Protein AF-A0A147J2F1-F1 (afdb_monomer)

Secondary structure (DSSP, 8-state):
------------PPPHHHHHHHHHHHHHHGGGHHHHHHHHHHHHHHTT-HHHHHHHHHHHHHHHHHT-SS------

pLDDT: mean 84.22, std 19.04, range [35.41, 98.38]

Sequence (76 aa):
MFNQRGGTFVAPFVSDGDVATASAMIERFGGSAGDEAAIRAGRSRDIGNHIHFCRWRQIERLIDLLQLEEVFGTVH

Radius of gyration: 15.08 Å; Cα contacts (8 Å, |Δi|>4): 52; chains: 1; bounding box: 49×21×39 Å

Mean predicted aligned error: 8.28 Å

Organism: NCBI:txid33051

Structure (mmCIF, N/CA/C/O backbone):
data_AF-A0A147J2F1-F1
#
_entry.id   AF-A0A147J2F1-F1
#
loop_
_atom_site.group_PDB
_atom_site.id
_atom_site.type_symbol
_atom_site.label_atom_id
_atom_site.label_alt_id
_atom_site.label_comp_id
_atom_site.label_asym_id
_atom_site.label_entity_id
_atom_site.label_seq_id
_atom_site.pdbx_PDB_ins_code
_atom_site.Cartn_x
_atom_site.Cartn_y
_atom_site.Cartn_z
_atom_site.occupancy
_atom_site.B_iso_or_equiv
_atom_site.auth_seq_id
_atom_site.auth_comp_id
_atom_site.auth_asym_id
_atom_site.auth_atom_id
_atom_site.pdbx_PDB_model_num
ATOM 1 N N . MET A 1 1 ? 36.864 -14.304 -2.973 1.00 35.41 1 MET A N 1
ATOM 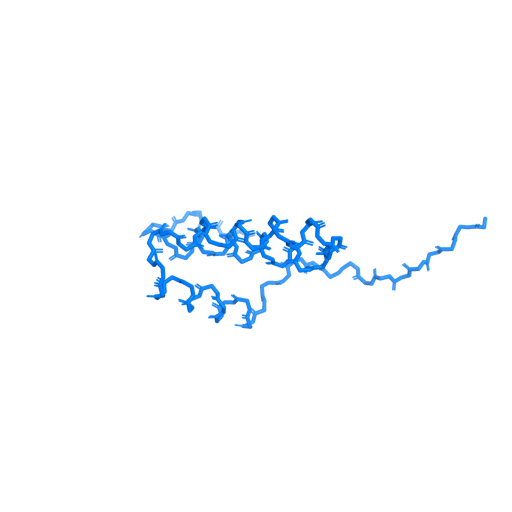2 C CA . MET A 1 1 ? 36.760 -12.855 -3.243 1.00 35.41 1 MET A CA 1
ATOM 3 C C . MET A 1 1 ? 35.324 -12.577 -3.685 1.00 35.41 1 MET A C 1
ATOM 5 O O . MET A 1 1 ? 35.038 -12.621 -4.870 1.00 35.41 1 MET A O 1
ATOM 9 N N . PHE A 1 2 ? 34.394 -12.422 -2.735 1.00 38.00 2 PHE A N 1
ATOM 10 C CA . PHE A 1 2 ? 32.982 -12.135 -3.019 1.00 38.00 2 PHE A CA 1
ATOM 11 C C . PHE A 1 2 ? 32.65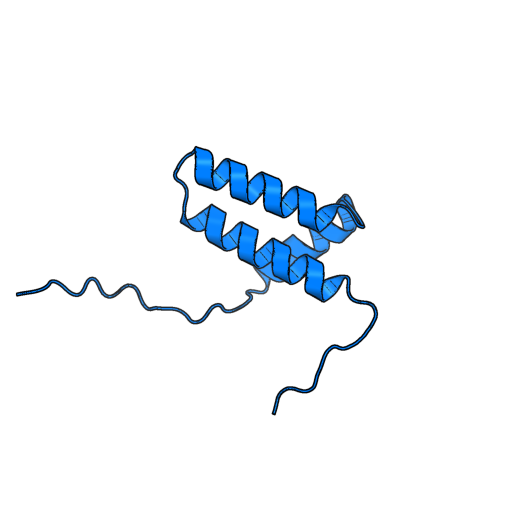0 -10.756 -2.457 1.00 38.00 2 PHE A C 1
ATOM 13 O O . PHE A 1 2 ? 32.761 -10.515 -1.259 1.00 38.00 2 PHE A O 1
ATOM 20 N N . ASN A 1 3 ? 32.344 -9.840 -3.371 1.00 39.69 3 ASN A N 1
ATOM 21 C CA . ASN A 1 3 ? 32.128 -8.425 -3.119 1.00 39.69 3 ASN A CA 1
ATOM 22 C C . ASN A 1 3 ? 30.799 -8.221 -2.376 1.00 39.69 3 ASN A C 1
ATOM 24 O O . ASN A 1 3 ? 29.727 -8.282 -2.979 1.00 39.69 3 ASN A O 1
ATOM 28 N N . GLN A 1 4 ? 30.878 -7.992 -1.066 1.00 50.03 4 GLN A N 1
ATOM 29 C CA . GLN A 1 4 ? 29.764 -7.517 -0.256 1.00 50.03 4 GLN A CA 1
ATOM 30 C C . GLN A 1 4 ? 29.463 -6.062 -0.637 1.00 50.03 4 GLN A C 1
ATOM 32 O O . GLN A 1 4 ? 30.035 -5.121 -0.092 1.00 50.03 4 GLN A O 1
ATOM 37 N N . ARG A 1 5 ? 28.539 -5.864 -1.582 1.00 48.38 5 ARG A N 1
ATOM 38 C CA . ARG A 1 5 ? 27.819 -4.592 -1.701 1.00 48.38 5 ARG A CA 1
ATOM 39 C C . ARG A 1 5 ? 26.887 -4.491 -0.497 1.00 48.38 5 ARG A C 1
ATOM 41 O O . ARG A 1 5 ? 25.802 -5.063 -0.511 1.00 48.38 5 ARG A O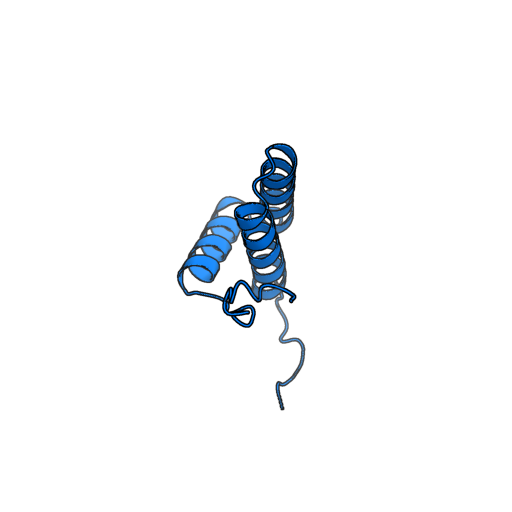 1
ATOM 48 N N . GLY A 1 6 ? 27.347 -3.811 0.550 1.00 45.09 6 GLY A N 1
ATOM 49 C CA . GLY A 1 6 ? 26.550 -3.454 1.718 1.00 45.09 6 GLY A CA 1
ATOM 50 C C . GLY A 1 6 ? 25.416 -2.507 1.336 1.00 45.09 6 GLY A C 1
ATOM 51 O O . GLY A 1 6 ? 25.535 -1.298 1.485 1.00 45.09 6 GLY A O 1
ATOM 52 N N . GLY A 1 7 ? 24.317 -3.053 0.822 1.00 48.44 7 GLY A N 1
ATOM 53 C CA . GLY A 1 7 ? 23.011 -2.450 1.030 1.00 48.44 7 GLY A CA 1
ATOM 54 C C . GLY A 1 7 ? 22.606 -2.823 2.444 1.00 48.44 7 GLY A C 1
ATOM 55 O O . GLY A 1 7 ? 22.440 -4.007 2.730 1.00 48.44 7 GLY A O 1
ATOM 56 N N . THR A 1 8 ? 22.525 -1.848 3.345 1.00 45.75 8 THR A N 1
ATOM 57 C CA . THR A 1 8 ? 21.924 -2.021 4.666 1.00 45.75 8 THR A CA 1
ATOM 58 C C . THR A 1 8 ? 20.591 -2.728 4.458 1.00 45.75 8 THR A C 1
ATOM 60 O O . THR A 1 8 ? 19.688 -2.169 3.837 1.00 45.75 8 THR A O 1
ATOM 63 N N . PHE A 1 9 ? 20.476 -3.980 4.906 1.00 51.59 9 PHE A N 1
ATOM 64 C CA . PHE A 1 9 ? 19.175 -4.616 5.030 1.00 51.59 9 PHE A CA 1
ATOM 65 C C . PHE A 1 9 ? 18.446 -3.811 6.095 1.00 51.59 9 PHE A C 1
ATOM 67 O O . PHE A 1 9 ? 18.660 -4.005 7.291 1.00 51.59 9 PHE A O 1
ATOM 74 N N . VAL A 1 10 ? 17.680 -2.814 5.663 1.00 55.09 10 VAL A N 1
ATOM 75 C CA . VAL A 1 10 ? 16.802 -2.126 6.581 1.00 55.09 10 VAL A CA 1
ATOM 76 C C . VAL A 1 10 ? 15.656 -3.088 6.840 1.00 55.09 10 VAL A C 1
ATOM 78 O O . VAL A 1 10 ? 15.016 -3.569 5.902 1.00 55.09 10 VAL A O 1
ATOM 81 N N . ALA A 1 11 ? 15.457 -3.444 8.110 1.00 52.88 11 ALA A N 1
ATOM 82 C CA . ALA A 1 11 ? 14.244 -4.132 8.528 1.00 52.88 11 ALA A CA 1
ATOM 83 C C . ALA A 1 11 ? 13.042 -3.394 7.910 1.00 52.88 11 ALA A C 1
ATOM 85 O O . ALA A 1 11 ? 13.126 -2.170 7.796 1.00 52.88 11 ALA A O 1
ATOM 86 N N . PRO A 1 12 ? 11.970 -4.083 7.477 1.00 61.03 12 PRO A N 1
ATOM 87 C CA . PRO A 1 12 ? 10.839 -3.448 6.811 1.00 61.03 12 PRO A CA 1
ATOM 88 C C . PRO A 1 12 ? 10.122 -2.529 7.802 1.00 61.03 12 PRO A C 1
ATOM 90 O O . PRO A 1 12 ? 9.160 -2.914 8.459 1.00 61.03 12 PRO A O 1
ATOM 93 N N . PHE A 1 13 ? 10.642 -1.319 7.959 1.00 69.19 13 PHE A N 1
ATOM 94 C CA . PHE A 1 13 ? 10.034 -0.285 8.756 1.00 69.19 13 PHE A CA 1
ATOM 95 C C . PHE A 1 13 ? 8.907 0.317 7.936 1.00 69.19 13 PHE A C 1
ATOM 97 O O . PHE A 1 13 ? 9.056 0.641 6.757 1.00 69.19 13 PHE A O 1
ATOM 104 N N . VAL A 1 14 ? 7.748 0.431 8.565 1.00 80.00 14 VAL A N 1
ATOM 105 C CA . VAL A 1 14 ? 6.681 1.282 8.061 1.00 80.00 14 VAL A CA 1
ATOM 106 C C . VAL A 1 14 ? 7.120 2.716 8.330 1.00 80.00 14 VAL A C 1
ATOM 108 O O . VAL A 1 14 ? 7.388 3.070 9.476 1.00 80.00 14 VAL A O 1
ATOM 111 N N . SER A 1 15 ? 7.261 3.518 7.275 1.00 87.38 15 SER A N 1
ATOM 112 C CA . SER A 1 15 ? 7.527 4.950 7.421 1.00 87.38 15 SER A CA 1
ATOM 113 C C . SER A 1 15 ? 6.219 5.733 7.534 1.00 87.38 15 SER A C 1
ATOM 115 O O . SER A 1 15 ? 5.189 5.296 7.015 1.00 87.38 15 SER A O 1
ATOM 117 N N . ASP A 1 16 ? 6.264 6.934 8.116 1.00 87.94 16 ASP A N 1
ATOM 118 C CA . ASP A 1 16 ? 5.110 7.848 8.160 1.00 87.94 16 ASP A CA 1
ATOM 119 C C . ASP A 1 16 ? 4.527 8.105 6.760 1.00 87.94 16 ASP A C 1
ATOM 121 O O . ASP A 1 16 ? 3.315 8.212 6.583 1.00 87.94 16 ASP A O 1
ATOM 125 N N . GLY A 1 17 ? 5.387 8.142 5.736 1.00 92.44 17 GLY A N 1
ATOM 126 C CA . GLY A 1 17 ? 4.966 8.306 4.347 1.00 92.44 17 GLY A CA 1
ATOM 127 C C . GLY A 1 17 ? 4.187 7.108 3.799 1.00 92.44 17 GLY A C 1
ATOM 128 O O . GLY A 1 17 ? 3.290 7.289 2.975 1.00 92.44 17 GLY A O 1
ATOM 129 N N . ASP A 1 18 ? 4.494 5.891 4.249 1.00 92.94 18 ASP A N 1
ATOM 130 C CA . ASP A 1 18 ? 3.762 4.693 3.829 1.00 92.94 18 ASP A CA 1
ATOM 131 C C . ASP A 1 18 ? 2.390 4.628 4.507 1.00 92.94 18 ASP A C 1
ATOM 133 O O . ASP A 1 18 ? 1.407 4.324 3.832 1.00 92.94 18 ASP A O 1
ATOM 137 N N . VAL A 1 19 ? 2.299 5.019 5.787 1.00 94.19 19 VAL A N 1
ATOM 138 C CA . VAL A 1 19 ? 1.015 5.175 6.500 1.00 94.19 19 VAL A CA 1
ATOM 139 C C . VAL A 1 19 ? 0.153 6.234 5.828 1.00 94.19 19 VAL A C 1
ATOM 141 O O . VAL A 1 19 ? -0.993 5.960 5.490 1.00 94.19 19 VAL A O 1
ATOM 144 N N . ALA A 1 20 ? 0.709 7.418 5.560 1.00 96.75 20 ALA A N 1
ATOM 145 C CA . ALA A 1 20 ? -0.021 8.488 4.886 1.00 96.75 20 ALA A CA 1
ATOM 146 C C . ALA A 1 20 ? -0.533 8.049 3.504 1.00 96.75 20 ALA A C 1
ATOM 148 O O . ALA A 1 20 ? -1.666 8.352 3.133 1.00 96.75 20 ALA A O 1
ATOM 149 N N . THR A 1 21 ? 0.277 7.289 2.759 1.00 97.31 21 THR A N 1
ATOM 150 C CA . THR A 1 21 ? -0.128 6.754 1.452 1.00 97.31 21 THR A CA 1
ATOM 151 C C . THR A 1 21 ? -1.255 5.730 1.588 1.00 97.31 21 THR A C 1
ATOM 153 O O . THR A 1 21 ? -2.232 5.812 0.845 1.00 97.31 21 THR A O 1
ATOM 156 N N . ALA A 1 22 ? -1.153 4.792 2.534 1.00 96.88 22 ALA A N 1
ATOM 157 C CA . ALA A 1 22 ? -2.193 3.799 2.794 1.00 96.88 22 ALA A CA 1
ATOM 158 C C . ALA A 1 22 ? -3.517 4.460 3.210 1.00 96.88 22 ALA A C 1
ATOM 160 O O . ALA A 1 22 ? -4.552 4.175 2.610 1.00 96.88 22 ALA A O 1
ATOM 161 N N . SER A 1 23 ? -3.480 5.410 4.149 1.00 97.00 23 SER A N 1
ATOM 162 C CA . SER A 1 23 ? -4.663 6.158 4.590 1.00 97.00 23 SER A CA 1
ATOM 163 C C . SER A 1 23 ? -5.327 6.918 3.442 1.00 97.00 23 SER A C 1
ATOM 165 O O . SER A 1 23 ? -6.538 6.819 3.265 1.00 97.00 23 SER A O 1
ATOM 167 N N . ALA A 1 24 ? -4.544 7.604 2.601 1.00 98.00 24 ALA A N 1
ATOM 168 C CA . ALA A 1 24 ? -5.076 8.311 1.435 1.00 98.00 24 ALA A CA 1
ATOM 169 C C . ALA A 1 24 ? -5.716 7.357 0.409 1.00 98.00 24 ALA A C 1
ATOM 171 O O . ALA A 1 24 ? -6.664 7.717 -0.290 1.00 98.00 24 ALA A O 1
ATOM 172 N N . MET A 1 25 ? -5.209 6.126 0.296 1.00 98.19 25 MET A N 1
ATOM 173 C CA . MET A 1 25 ? -5.824 5.109 -0.554 1.00 98.19 25 MET A CA 1
ATOM 174 C C . MET A 1 25 ? -7.126 4.575 0.028 1.00 98.19 25 MET A C 1
ATOM 176 O O . MET A 1 25 ? -8.084 4.432 -0.726 1.00 98.19 25 MET A O 1
ATOM 180 N N . ILE A 1 26 ? -7.186 4.324 1.336 1.00 97.69 26 ILE A N 1
ATOM 181 C CA . ILE A 1 26 ? -8.420 3.911 2.015 1.00 97.69 26 ILE A CA 1
ATOM 182 C C . ILE A 1 26 ? -9.491 4.993 1.863 1.00 97.69 26 ILE A C 1
ATOM 184 O O . ILE A 1 26 ? -10.614 4.684 1.479 1.00 97.69 26 ILE A O 1
ATOM 188 N N . GLU A 1 27 ? -9.139 6.262 2.072 1.00 97.81 27 GLU A N 1
ATOM 189 C CA . GLU A 1 27 ? -10.062 7.386 1.890 1.00 97.81 27 GLU A CA 1
ATOM 190 C C . GLU A 1 27 ? -10.603 7.454 0.455 1.00 97.81 27 GLU A C 1
ATOM 192 O O . GLU A 1 27 ? -11.795 7.659 0.233 1.00 97.81 27 GLU A O 1
ATOM 197 N N . ARG A 1 28 ? -9.733 7.243 -0.539 1.00 97.94 28 ARG A N 1
ATOM 198 C CA . ARG A 1 28 ? -10.097 7.379 -1.952 1.00 97.94 28 ARG A CA 1
ATOM 199 C C . ARG A 1 28 ? -10.844 6.175 -2.526 1.00 97.94 28 ARG A C 1
ATOM 201 O O . ARG A 1 28 ? -11.698 6.356 -3.391 1.00 97.94 28 ARG A O 1
ATOM 208 N N . PHE A 1 29 ? -10.470 4.962 -2.132 1.00 97.19 29 PHE A N 1
ATOM 209 C CA . PHE A 1 29 ? -10.908 3.714 -2.770 1.00 97.19 29 PHE A CA 1
ATOM 210 C C . PHE A 1 29 ? -11.722 2.807 -1.834 1.00 97.19 29 PHE A C 1
ATOM 212 O O . PHE A 1 29 ? 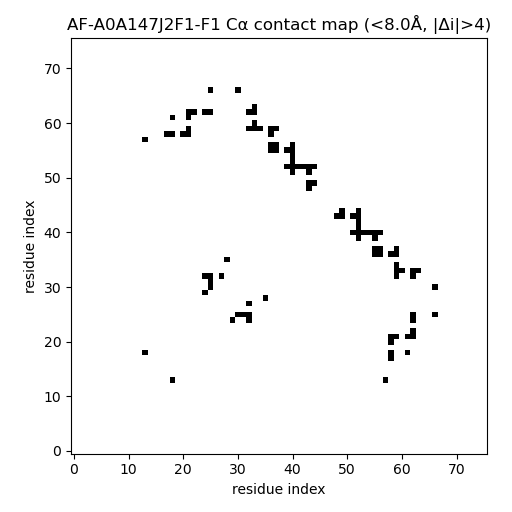-12.263 1.792 -2.279 1.00 97.19 29 PHE A O 1
ATOM 219 N N . GLY A 1 30 ? -11.837 3.147 -0.548 1.00 95.75 30 GLY A N 1
ATOM 220 C CA . GLY A 1 30 ? -12.568 2.351 0.435 1.00 95.75 30 GLY A CA 1
ATOM 221 C C . GLY A 1 30 ? -12.069 0.905 0.484 1.00 95.75 30 GLY A C 1
ATOM 222 O O . GLY A 1 30 ? -10.866 0.647 0.460 1.00 95.75 30 GLY A O 1
ATOM 223 N N . GLY A 1 31 ? -12.995 -0.057 0.490 1.00 94.19 31 GLY A N 1
ATOM 224 C CA . GLY A 1 31 ? -12.679 -1.493 0.522 1.00 94.19 31 GLY A CA 1
ATOM 225 C C . GLY A 1 31 ? -11.892 -2.024 -0.686 1.00 94.19 31 GLY A C 1
ATOM 226 O O . GLY A 1 31 ? -11.365 -3.123 -0.620 1.00 94.19 31 GLY A O 1
ATOM 227 N N . SER A 1 32 ? -11.770 -1.252 -1.772 1.00 96.88 32 SER A N 1
ATOM 228 C CA . SER A 1 32 ? -10.972 -1.628 -2.955 1.00 96.88 32 SER A CA 1
ATOM 229 C C . SER A 1 32 ? -9.529 -1.101 -2.922 1.00 96.88 32 SER A C 1
ATOM 231 O O . SER A 1 32 ? -8.770 -1.259 -3.879 1.00 96.88 32 SER A O 1
ATOM 233 N N . ALA A 1 33 ? -9.122 -0.456 -1.824 1.00 97.44 33 ALA A N 1
ATOM 234 C CA . ALA A 1 33 ? -7.795 0.139 -1.694 1.00 97.44 33 ALA A CA 1
ATOM 235 C C . ALA A 1 33 ? -6.657 -0.895 -1.798 1.00 97.44 33 ALA A C 1
ATOM 237 O O . ALA A 1 33 ? -5.646 -0.610 -2.446 1.00 97.44 33 ALA A O 1
ATOM 238 N N . GLY A 1 34 ? -6.822 -2.088 -1.216 1.00 96.81 34 GLY A N 1
ATOM 239 C CA . GLY A 1 34 ? -5.834 -3.171 -1.303 1.00 96.81 34 GLY A CA 1
ATOM 240 C C . GLY A 1 34 ? -5.602 -3.626 -2.747 1.00 96.81 34 GLY A C 1
ATOM 241 O O . GLY A 1 34 ? -4.461 -3.668 -3.214 1.00 96.81 34 GLY A O 1
ATOM 242 N N . ASP A 1 35 ? -6.684 -3.842 -3.500 1.00 97.69 35 ASP A N 1
ATOM 243 C CA . ASP A 1 35 ? -6.624 -4.228 -4.915 1.00 97.69 35 ASP A CA 1
ATOM 244 C C . ASP A 1 35 ? -5.896 -3.177 -5.761 1.00 97.69 35 ASP A C 1
ATOM 246 O O . ASP A 1 35 ? -5.026 -3.498 -6.575 1.00 97.69 35 ASP A O 1
ATOM 250 N N . GLU A 1 36 ? -6.192 -1.897 -5.538 1.00 98.19 36 GLU A N 1
ATOM 251 C CA . GLU A 1 36 ? -5.536 -0.808 -6.258 1.00 98.19 36 GLU A CA 1
ATOM 252 C C . GLU A 1 36 ? -4.027 -0.737 -5.942 1.00 98.19 36 GLU A C 1
ATOM 254 O O . GLU A 1 36 ? -3.208 -0.459 -6.827 1.00 98.19 36 GLU A O 1
ATOM 259 N N . ALA A 1 37 ? -3.621 -1.025 -4.701 1.00 97.88 37 ALA A N 1
ATOM 260 C CA . ALA A 1 37 ? -2.206 -1.120 -4.338 1.00 97.88 37 ALA A CA 1
ATOM 261 C C . ALA A 1 37 ? -1.531 -2.312 -5.038 1.00 97.88 37 ALA A C 1
ATOM 263 O O . ALA A 1 37 ? -0.433 -2.161 -5.588 1.00 97.88 37 ALA A O 1
ATOM 264 N N . ALA A 1 38 ? -2.209 -3.461 -5.108 1.00 97.75 38 ALA A N 1
ATOM 265 C CA . ALA A 1 38 ? -1.729 -4.648 -5.810 1.00 97.75 38 ALA A CA 1
ATOM 266 C C . ALA A 1 38 ? -1.562 -4.402 -7.321 1.00 97.75 38 ALA A C 1
ATOM 268 O O . ALA A 1 38 ? -0.545 -4.791 -7.905 1.00 97.75 38 ALA A O 1
ATOM 269 N N . ILE A 1 39 ? -2.499 -3.689 -7.955 1.00 98.38 39 ILE A N 1
ATOM 270 C CA . ILE A 1 39 ? -2.410 -3.290 -9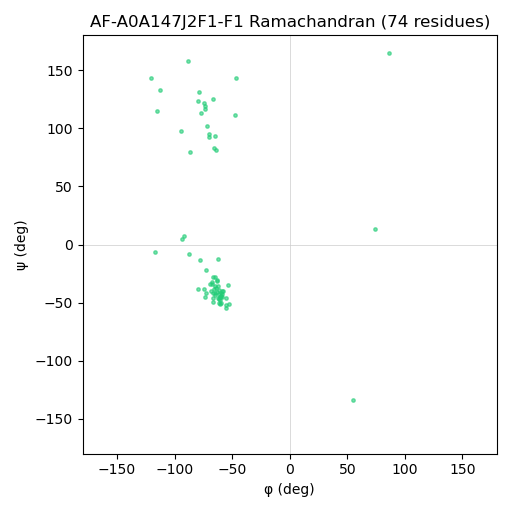.368 1.00 98.38 39 ILE A CA 1
ATOM 271 C C . ILE A 1 39 ? -1.175 -2.411 -9.604 1.00 98.38 39 ILE A C 1
ATOM 273 O O . ILE A 1 39 ? -0.410 -2.638 -10.548 1.00 98.38 39 ILE A O 1
ATOM 277 N N . ARG A 1 40 ? -0.919 -1.430 -8.729 1.00 98.19 40 ARG A N 1
ATOM 278 C CA . ARG A 1 40 ? 0.270 -0.565 -8.833 1.00 98.19 40 ARG A CA 1
ATOM 279 C C . ARG A 1 40 ? 1.572 -1.319 -8.581 1.00 98.19 40 ARG A C 1
ATOM 281 O O . ARG A 1 40 ? 2.576 -1.029 -9.243 1.00 98.19 40 ARG A O 1
ATOM 288 N N . ALA A 1 41 ? 1.558 -2.317 -7.696 1.00 97.81 41 ALA A N 1
ATOM 289 C CA . ALA A 1 41 ? 2.673 -3.244 -7.535 1.00 97.81 41 ALA A CA 1
ATOM 290 C C . ALA A 1 41 ? 2.930 -4.006 -8.844 1.00 97.81 41 ALA A C 1
ATOM 292 O O . ALA A 1 41 ? 4.052 -3.980 -9.350 1.00 97.81 41 ALA A O 1
ATOM 293 N N . GLY A 1 42 ? 1.892 -4.612 -9.430 1.00 98.12 42 GLY A N 1
ATOM 294 C CA . GLY A 1 42 ? 1.965 -5.317 -10.712 1.00 98.12 42 GLY A CA 1
ATOM 295 C C . GLY A 1 42 ? 2.578 -4.449 -11.807 1.00 98.12 42 GLY A C 1
ATOM 296 O O . GLY 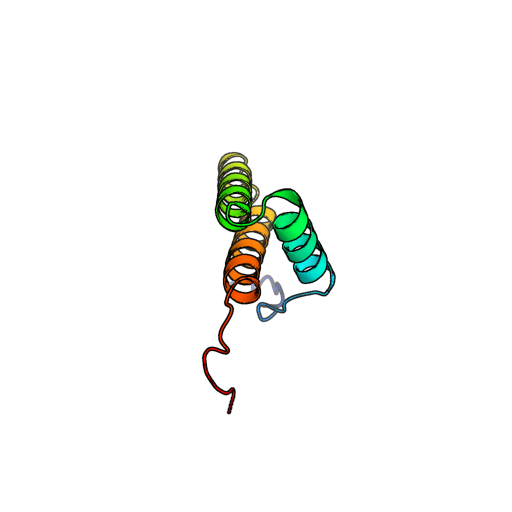A 1 42 ? 3.603 -4.813 -12.376 1.00 98.12 42 GLY A O 1
ATOM 297 N N . ARG A 1 43 ? 2.063 -3.228 -11.982 1.00 98.12 43 ARG A N 1
ATOM 298 C CA . ARG A 1 43 ? 2.600 -2.268 -12.956 1.00 98.12 43 ARG A CA 1
ATOM 299 C C . ARG A 1 43 ? 4.074 -1.937 -12.717 1.00 98.12 43 ARG A C 1
ATOM 301 O O . ARG A 1 43 ? 4.837 -1.811 -13.668 1.00 98.12 43 ARG A O 1
ATOM 308 N N . SER A 1 44 ? 4.480 -1.796 -11.454 1.00 96.81 44 SER A N 1
ATOM 309 C CA . SER A 1 44 ? 5.880 -1.539 -11.090 1.00 96.81 44 SER A CA 1
ATOM 310 C C . SER A 1 44 ? 6.781 -2.723 -11.442 1.00 96.81 44 SER A C 1
ATOM 312 O O . SER A 1 44 ? 7.894 -2.522 -11.924 1.00 96.81 44 SER A O 1
ATOM 314 N N . ARG A 1 45 ? 6.294 -3.956 -11.252 1.00 97.00 45 ARG A N 1
ATOM 315 C CA . ARG A 1 45 ? 6.991 -5.179 -11.667 1.00 97.00 45 ARG A CA 1
ATOM 316 C C . ARG A 1 45 ? 7.127 -5.258 -13.186 1.00 97.00 45 ARG A C 1
ATOM 318 O O . ARG A 1 45 ? 8.212 -5.579 -13.658 1.00 97.00 45 ARG A O 1
ATOM 325 N N . ASP A 1 46 ? 6.072 -4.929 -13.924 1.00 98.12 46 ASP A N 1
ATOM 326 C CA . ASP A 1 46 ? 6.050 -5.034 -15.388 1.00 98.12 46 ASP A CA 1
ATOM 327 C C . ASP A 1 46 ? 7.075 -4.102 -16.056 1.00 98.12 46 ASP A C 1
ATOM 329 O O . ASP A 1 46 ? 7.647 -4.444 -17.087 1.00 98.12 46 ASP A O 1
ATOM 333 N N . ILE A 1 47 ? 7.374 -2.954 -15.436 1.00 97.69 47 ILE A N 1
ATOM 334 C CA . ILE A 1 47 ? 8.422 -2.022 -15.893 1.00 97.69 47 ILE A CA 1
ATOM 335 C C . ILE A 1 47 ? 9.804 -2.282 -15.260 1.00 97.69 47 ILE A C 1
ATOM 337 O O . ILE A 1 47 ? 10.712 -1.468 -15.416 1.00 97.69 47 ILE A O 1
ATOM 341 N N . GLY A 1 48 ? 9.973 -3.373 -14.503 1.00 96.75 48 GLY A N 1
ATOM 342 C CA . GLY A 1 48 ? 11.238 -3.736 -13.847 1.00 96.75 48 GLY A CA 1
ATOM 343 C C . GLY A 1 48 ? 11.607 -2.890 -12.620 1.00 96.75 48 GLY A C 1
ATOM 344 O O . GLY A 1 48 ? 12.735 -2.951 -12.130 1.00 96.75 48 GLY A O 1
ATOM 345 N N . ASN A 1 49 ? 10.679 -2.096 -12.083 1.00 95.75 49 ASN A N 1
ATOM 346 C CA . ASN A 1 49 ? 10.907 -1.265 -10.903 1.00 95.75 49 ASN A CA 1
ATOM 347 C C . ASN A 1 49 ? 10.629 -2.053 -9.614 1.00 95.75 49 ASN A C 1
ATOM 349 O O . ASN A 1 49 ? 9.584 -1.922 -8.970 1.00 95.75 49 ASN A O 1
ATOM 353 N N . HIS A 1 50 ? 11.601 -2.874 -9.222 1.00 93.25 50 HIS A N 1
ATOM 354 C CA . HIS A 1 50 ? 11.487 -3.748 -8.053 1.00 93.25 50 HIS A CA 1
ATOM 355 C C . HIS A 1 50 ? 11.375 -2.991 -6.718 1.00 93.25 50 HIS A C 1
ATOM 357 O O . HIS A 1 50 ? 10.734 -3.484 -5.794 1.00 93.25 50 HIS A O 1
ATOM 363 N N . ILE A 1 51 ? 11.931 -1.777 -6.620 1.00 92.12 51 ILE A N 1
ATOM 364 C CA . ILE A 1 51 ? 11.833 -0.948 -5.407 1.00 92.12 51 ILE A CA 1
ATOM 365 C C . ILE A 1 51 ? 10.382 -0.508 -5.188 1.00 92.12 51 ILE A C 1
ATOM 367 O O . ILE A 1 51 ? 9.833 -0.694 -4.102 1.00 92.12 51 ILE A O 1
ATOM 371 N N . HIS A 1 52 ? 9.735 0.028 -6.227 1.00 92.62 52 HIS A N 1
ATOM 372 C CA . HIS A 1 52 ? 8.335 0.442 -6.128 1.00 92.62 52 HIS A CA 1
ATOM 373 C C . HIS A 1 52 ? 7.400 -0.753 -5.994 1.00 92.62 52 HIS A C 1
ATOM 375 O O . HIS A 1 52 ? 6.420 -0.661 -5.264 1.00 92.62 52 HIS A O 1
ATOM 381 N N . PHE A 1 53 ? 7.720 -1.886 -6.623 1.00 95.56 53 PHE A N 1
ATOM 382 C CA . PHE A 1 53 ? 6.988 -3.127 -6.389 1.00 95.56 53 PHE A CA 1
ATOM 383 C C . PHE A 1 53 ? 6.973 -3.492 -4.898 1.00 95.56 53 PHE A C 1
ATOM 385 O O . PHE A 1 53 ? 5.895 -3.641 -4.325 1.00 95.56 53 PHE A O 1
ATOM 392 N N . CYS A 1 54 ? 8.141 -3.580 -4.250 1.00 94.25 54 CYS A N 1
ATOM 393 C CA . CYS A 1 54 ? 8.224 -3.911 -2.826 1.00 94.25 54 CYS A CA 1
ATOM 394 C C . CYS A 1 54 ? 7.469 -2.899 -1.959 1.00 94.25 54 CYS A C 1
ATOM 396 O O . CYS A 1 54 ? 6.727 -3.302 -1.064 1.00 94.25 54 CYS A O 1
ATOM 398 N N . ARG A 1 55 ? 7.596 -1.604 -2.268 1.00 93.69 55 ARG A N 1
ATOM 399 C CA . ARG A 1 55 ? 6.877 -0.546 -1.555 1.00 93.69 55 ARG A CA 1
ATOM 400 C C . ARG A 1 55 ? 5.360 -0.683 -1.689 1.00 93.69 55 ARG A C 1
ATOM 402 O O . ARG A 1 55 ? 4.659 -0.633 -0.687 1.00 93.69 55 ARG A O 1
ATOM 409 N N . TRP A 1 56 ? 4.841 -0.931 -2.891 1.00 96.81 56 TRP A N 1
ATOM 410 C CA . TRP A 1 56 ? 3.406 -1.149 -3.093 1.00 96.81 56 TRP A CA 1
ATOM 411 C C . TRP A 1 56 ? 2.899 -2.405 -2.380 1.00 96.81 56 TRP A C 1
ATOM 413 O O . TRP A 1 56 ? 1.831 -2.362 -1.783 1.00 96.81 56 TRP A O 1
ATOM 423 N N . ARG A 1 57 ? 3.688 -3.488 -2.341 1.00 96.19 57 ARG A N 1
ATOM 424 C CA . ARG A 1 57 ? 3.353 -4.686 -1.549 1.00 96.19 57 ARG A CA 1
ATOM 425 C C . ARG A 1 57 ? 3.373 -4.432 -0.039 1.00 96.19 57 ARG A C 1
ATOM 427 O O . ARG A 1 57 ? 2.709 -5.152 0.702 1.00 96.19 57 ARG A O 1
ATOM 434 N N . GLN A 1 58 ? 4.177 -3.486 0.439 1.00 94.62 58 GLN A N 1
ATOM 435 C CA . GLN A 1 58 ? 4.158 -3.063 1.840 1.00 94.62 58 GLN A CA 1
ATOM 436 C C . GLN A 1 58 ? 2.908 -2.226 2.134 1.00 94.62 58 GLN A C 1
ATOM 438 O O . GLN A 1 58 ? 2.232 -2.494 3.121 1.00 94.62 58 GLN A O 1
ATOM 443 N N . ILE A 1 59 ? 2.570 -1.280 1.251 1.00 96.19 59 ILE A N 1
ATOM 444 C CA . ILE A 1 59 ? 1.367 -0.443 1.365 1.00 96.19 59 ILE A CA 1
ATOM 445 C C . ILE A 1 59 ? 0.092 -1.293 1.323 1.00 96.19 59 ILE A C 1
ATOM 447 O O . ILE A 1 59 ? -0.785 -1.075 2.141 1.00 96.19 59 ILE A O 1
ATOM 451 N N . GLU A 1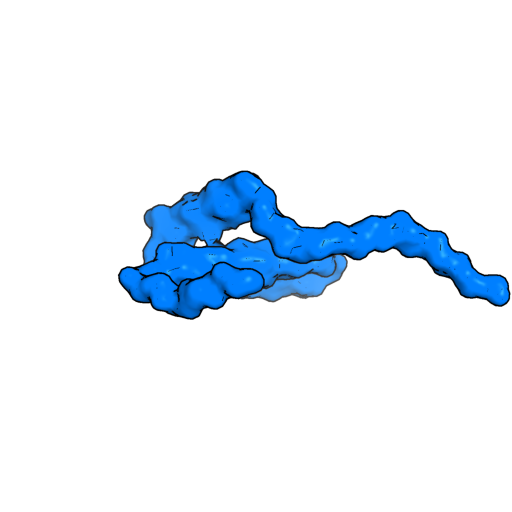 60 ? 0.001 -2.283 0.435 1.00 97.06 60 GLU A N 1
ATOM 452 C CA . GLU A 1 60 ? -1.133 -3.220 0.363 1.00 97.06 60 GLU A CA 1
ATOM 453 C C . GLU A 1 60 ? -1.376 -3.926 1.703 1.00 97.06 60 GLU A C 1
ATOM 455 O O . GLU A 1 60 ? -2.461 -3.831 2.258 1.00 97.06 60 GLU A O 1
ATOM 460 N N . ARG A 1 61 ? -0.333 -4.528 2.292 1.00 94.38 61 ARG A N 1
ATOM 461 C CA . ARG A 1 61 ? -0.448 -5.173 3.612 1.00 94.38 61 ARG A CA 1
ATOM 462 C C . ARG A 1 61 ? -0.825 -4.187 4.712 1.00 94.38 61 ARG A C 1
ATOM 464 O O . ARG A 1 61 ? -1.514 -4.554 5.654 1.00 94.38 61 ARG A O 1
ATOM 471 N N . LEU A 1 62 ? -0.331 -2.953 4.624 1.00 94.06 62 LEU A N 1
ATOM 472 C CA . LEU A 1 62 ? -0.676 -1.907 5.578 1.00 94.06 62 LEU A CA 1
ATOM 473 C C . LEU A 1 62 ? -2.146 -1.494 5.441 1.00 94.06 62 LEU A C 1
ATOM 475 O O . LEU A 1 62 ? -2.799 -1.300 6.457 1.00 94.06 62 LEU A O 1
ATOM 479 N N . ILE A 1 63 ? -2.670 -1.403 4.217 1.00 95.81 63 ILE A N 1
ATOM 480 C CA . ILE A 1 63 ? -4.094 -1.162 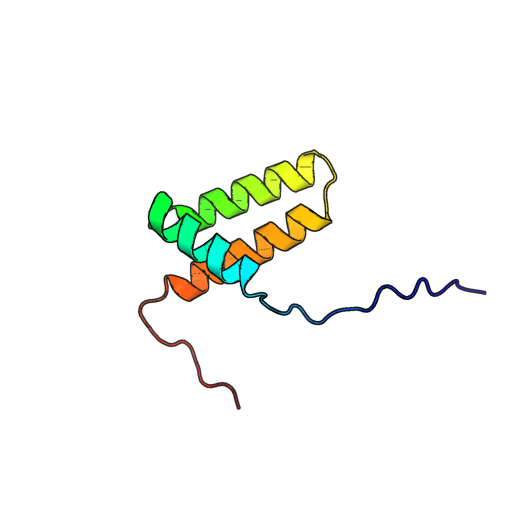3.960 1.00 95.81 63 ILE A CA 1
ATOM 481 C C . ILE A 1 63 ? -4.929 -2.279 4.581 1.00 95.81 63 ILE A C 1
ATOM 483 O O . ILE A 1 63 ? -5.831 -1.972 5.355 1.00 95.81 63 ILE A O 1
ATOM 487 N N . ASP A 1 64 ? -4.579 -3.541 4.314 1.00 92.94 64 ASP A N 1
ATOM 488 C CA . ASP A 1 64 ? -5.290 -4.694 4.873 1.00 92.94 64 ASP A CA 1
ATOM 489 C C . ASP A 1 64 ? -5.339 -4.613 6.405 1.00 92.94 64 ASP A C 1
ATOM 491 O O . ASP A 1 64 ? -6.404 -4.758 6.994 1.00 92.94 64 ASP A O 1
ATOM 495 N N . LEU A 1 65 ? -4.207 -4.307 7.054 1.00 91.00 65 LEU A N 1
ATOM 496 C CA . LEU A 1 65 ? -4.126 -4.161 8.512 1.00 91.00 65 LEU A CA 1
ATOM 497 C C . LEU A 1 65 ? -4.946 -2.983 9.052 1.00 91.00 65 LEU A C 1
ATOM 499 O O . LEU A 1 65 ? -5.581 -3.117 10.092 1.00 91.00 65 LEU A O 1
ATOM 503 N N . LEU A 1 66 ? -4.924 -1.830 8.379 1.00 91.44 66 LEU A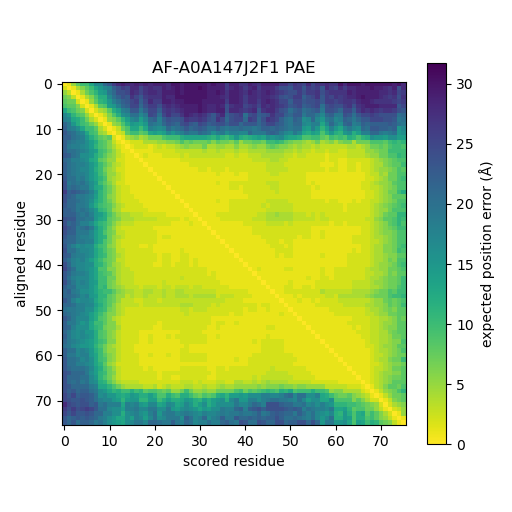 N 1
ATOM 504 C CA . LEU A 1 66 ? -5.647 -0.629 8.811 1.00 91.44 66 LEU A CA 1
ATOM 505 C C . LEU A 1 66 ? -7.164 -0.738 8.610 1.00 91.44 66 LEU A C 1
ATOM 507 O O . LEU A 1 66 ? -7.910 0.002 9.245 1.00 91.44 66 LEU A O 1
ATOM 511 N N . GLN A 1 67 ? -7.616 -1.623 7.721 1.00 90.62 67 GLN A N 1
ATOM 512 C CA . GLN A 1 67 ? -9.036 -1.888 7.483 1.00 90.62 67 GLN A CA 1
ATOM 513 C C . GLN A 1 67 ? -9.621 -2.955 8.412 1.00 90.62 67 GLN A C 1
ATOM 515 O O . GLN A 1 67 ? -10.837 -3.139 8.418 1.00 90.62 67 GLN A O 1
ATOM 520 N N . LEU A 1 68 ? -8.797 -3.647 9.204 1.00 88.19 68 LEU A N 1
ATOM 521 C CA . LEU A 1 68 ? -9.301 -4.567 10.218 1.00 88.19 68 LEU A CA 1
ATOM 522 C C . LEU A 1 68 ? -10.041 -3.788 11.311 1.00 88.19 68 LEU A C 1
ATOM 524 O O . LEU A 1 68 ? -9.489 -2.890 11.942 1.00 88.19 68 LEU A O 1
ATOM 528 N N . GLU A 1 69 ? -11.288 -4.175 11.565 1.00 78.75 69 GLU A N 1
ATOM 529 C CA . GLU A 1 69 ? -12.107 -3.613 12.648 1.00 78.75 69 GLU A CA 1
ATOM 530 C C . GLU A 1 69 ? -11.727 -4.186 14.028 1.00 78.75 69 GLU A C 1
ATOM 532 O O . GLU A 1 69 ? -12.103 -3.634 15.062 1.00 78.75 69 GLU A O 1
ATOM 537 N N . GLU A 1 70 ? -10.945 -5.271 14.057 1.00 76.19 70 GLU A N 1
ATOM 538 C CA . GLU A 1 70 ? -10.520 -5.968 15.271 1.00 76.19 70 GLU A CA 1
ATOM 539 C C . GLU A 1 70 ? -8.993 -6.002 15.414 1.00 76.19 70 GLU A C 1
ATOM 541 O O . GLU A 1 70 ? -8.247 -6.176 14.448 1.00 76.19 70 GLU A O 1
ATOM 546 N N . VAL A 1 71 ? -8.511 -5.888 16.655 1.00 68.06 71 VAL A N 1
ATOM 547 C CA . VAL A 1 71 ? -7.084 -6.018 16.974 1.00 68.06 71 VAL A CA 1
ATOM 548 C C . VAL A 1 71 ? -6.668 -7.486 16.872 1.00 68.06 71 VAL A C 1
ATOM 550 O O . VAL A 1 71 ? -7.116 -8.320 17.659 1.00 68.06 71 VAL A O 1
ATOM 553 N N . PHE A 1 72 ? -5.761 -7.802 15.945 1.00 63.97 72 PHE A N 1
ATOM 554 C CA . PHE A 1 72 ? -5.209 -9.149 15.802 1.00 63.97 72 PHE A CA 1
ATOM 555 C C . PHE A 1 72 ? -3.886 -9.303 16.575 1.00 63.97 72 PHE A C 1
ATOM 557 O O . PHE A 1 72 ? -2.812 -8.965 16.080 1.00 63.97 72 PHE A O 1
ATOM 564 N N . GLY A 1 73 ? -3.972 -9.860 17.789 1.00 64.81 73 GLY A N 1
ATOM 565 C CA . GLY A 1 73 ? -2.822 -10.292 18.595 1.00 64.81 73 GLY A CA 1
ATOM 566 C C . GLY A 1 73 ? -2.172 -9.214 19.477 1.00 64.81 73 GLY A C 1
ATOM 567 O O . GLY A 1 73 ? -2.405 -8.018 19.328 1.00 64.81 73 GLY A O 1
ATOM 568 N N . THR A 1 74 ? -1.342 -9.658 20.426 1.00 57.19 74 THR A N 1
ATOM 569 C CA . THR A 1 74 ? -0.484 -8.809 21.271 1.00 57.19 74 THR A CA 1
ATOM 570 C C . THR A 1 74 ? 0.982 -9.055 20.930 1.00 57.19 74 THR A C 1
ATOM 572 O O . THR A 1 74 ? 1.410 -10.205 20.834 1.00 57.19 74 THR A O 1
ATOM 575 N N . VAL A 1 75 ? 1.761 -7.985 20.754 1.00 63.12 75 VAL A N 1
ATOM 576 C CA . VAL A 1 75 ? 3.219 -8.078 20.581 1.00 63.12 75 VAL A CA 1
ATOM 577 C C . VAL A 1 75 ? 3.852 -8.272 21.962 1.00 63.12 75 VAL A C 1
ATOM 579 O O . VAL A 1 75 ? 3.599 -7.470 22.861 1.00 63.12 75 VAL A O 1
ATOM 582 N N . HIS A 1 76 ? 4.625 -9.348 22.129 1.00 52.06 76 HIS A N 1
ATOM 583 C CA . HIS A 1 76 ? 5.364 -9.684 23.352 1.00 52.06 76 HIS A CA 1
ATOM 584 C C . HIS A 1 76 ? 6.833 -9.276 23.252 1.00 52.06 76 HIS A C 1
ATOM 586 O O . HIS A 1 76 ? 7.404 -9.429 22.147 1.00 52.06 76 HIS A O 1
#

Foldseek 3Di:
DDDPPDPPPDDPDDDPVLLVVLVVLCVVPPPCSLVVLCVQLVVCVVVVNVVSNVSSVVSSVVNVVVPDPDDDDDDD

Solvent-accessible surface area (backbone atoms only — not comparable to full-atom values): 4584 Å² total; per-residue (Å²): 142,80,85,80,79,81,68,79,83,68,72,93,71,85,46,73,68,47,52,53,51,27,51,54,34,37,76,74,45,46,95,51,26,38,59,54,27,49,51,53,14,50,55,24,48,77,74,68,35,60,68,56,18,54,50,25,55,49,31,22,54,48,32,55,60,71,68,49,92,64,87,85,82,80,92,129